Protein AF-A0AA50HX62-F1 (afdb_monomer_lite)

Radius of gyration: 14.73 Å; chains: 1; bounding box: 36×14×42 Å

Structure (mmCIF, N/CA/C/O backbone):
data_AF-A0AA50HX62-F1
#
_entry.id   AF-A0AA50HX62-F1
#
loop_
_atom_site.group_PDB
_atom_site.id
_atom_site.type_symbol
_atom_site.label_atom_id
_atom_site.label_alt_id
_atom_site.label_comp_id
_atom_site.label_asym_id
_atom_site.label_entity_id
_atom_site.label_seq_id
_atom_site.pdbx_PDB_ins_code
_atom_site.Cartn_x
_atom_site.Cartn_y
_atom_site.Cartn_z
_atom_site.occupancy
_atom_site.B_iso_or_equiv
_atom_site.auth_seq_id
_atom_site.auth_comp_id
_atom_site.auth_asym_id
_atom_site.auth_atom_id
_atom_site.pdbx_PDB_model_num
ATOM 1 N N . MET A 1 1 ? -15.579 -1.648 3.347 1.00 78.12 1 MET A N 1
ATOM 2 C CA . MET A 1 1 ? -15.467 -1.656 1.870 1.00 78.12 1 MET A CA 1
ATOM 3 C C . MET A 1 1 ? -14.740 -0.415 1.351 1.00 78.12 1 MET A C 1
ATOM 5 O O . MET A 1 1 ? -13.636 -0.581 0.857 1.00 78.12 1 MET A O 1
ATOM 9 N N . ILE A 1 2 ? -15.253 0.812 1.542 1.00 93.69 2 ILE A N 1
ATOM 10 C CA . ILE A 1 2 ? -14.598 2.048 1.041 1.00 93.69 2 ILE A CA 1
ATOM 11 C C . ILE A 1 2 ? -13.157 2.219 1.553 1.00 93.69 2 ILE A C 1
ATOM 13 O O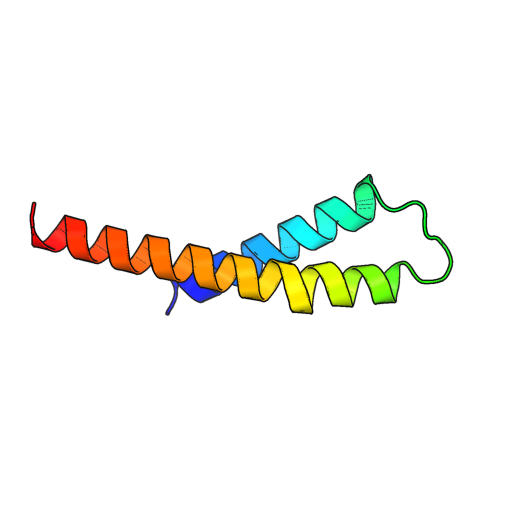 . ILE A 1 2 ? -12.269 2.499 0.758 1.00 93.69 2 ILE A O 1
ATOM 17 N N . GLY A 1 3 ? -12.896 1.983 2.847 1.00 94.19 3 GLY A N 1
ATOM 18 C CA . GLY A 1 3 ? -11.535 2.073 3.401 1.00 94.19 3 GLY A CA 1
ATOM 19 C C . GLY A 1 3 ? -10.529 1.120 2.743 1.00 94.19 3 GLY A C 1
ATOM 20 O O . GLY A 1 3 ? -9.381 1.493 2.541 1.00 94.19 3 GLY A O 1
ATOM 21 N N . GLY A 1 4 ? -10.973 -0.070 2.322 1.00 96.75 4 GLY A N 1
ATOM 22 C CA . GLY A 1 4 ? -10.139 -1.003 1.560 1.00 96.75 4 GLY A CA 1
ATOM 23 C C . GLY A 1 4 ? -9.877 -0.529 0.130 1.00 96.75 4 GLY A C 1
ATOM 24 O O . GLY A 1 4 ? -8.752 -0.610 -0.337 1.00 96.75 4 GLY A O 1
ATOM 25 N N . LEU A 1 5 ? -10.878 0.037 -0.551 1.00 98.00 5 LEU A N 1
ATOM 26 C CA . LEU A 1 5 ? -10.696 0.645 -1.879 1.00 98.00 5 LEU A CA 1
ATOM 27 C C . LEU A 1 5 ? -9.736 1.842 -1.841 1.00 98.00 5 LEU A C 1
ATOM 29 O O . LEU A 1 5 ? -8.833 1.935 -2.669 1.00 98.00 5 LEU A O 1
ATOM 33 N N . ALA A 1 6 ? -9.901 2.730 -0.858 1.00 98.06 6 ALA A N 1
ATOM 34 C CA . ALA A 1 6 ? -8.999 3.858 -0.653 1.00 98.06 6 ALA A CA 1
ATOM 35 C C . ALA A 1 6 ? -7.577 3.377 -0.325 1.00 98.06 6 ALA A C 1
ATOM 37 O O . ALA A 1 6 ? -6.611 3.852 -0.917 1.00 98.06 6 ALA A O 1
ATOM 38 N N . GLY A 1 7 ? -7.455 2.382 0.559 1.00 98.50 7 GLY A N 1
ATOM 39 C CA . GLY A 1 7 ? -6.182 1.745 0.880 1.00 98.50 7 GLY A CA 1
ATOM 40 C C . GLY A 1 7 ? -5.514 1.103 -0.337 1.00 98.50 7 GLY A C 1
ATOM 41 O O . GLY A 1 7 ? -4.314 1.274 -0.523 1.00 98.50 7 GLY A O 1
ATOM 42 N N . TYR A 1 8 ? -6.279 0.432 -1.202 1.00 98.62 8 TYR A N 1
ATOM 43 C CA . TYR A 1 8 ? -5.769 -0.147 -2.445 1.00 98.62 8 TYR A CA 1
ATOM 44 C C . TYR A 1 8 ? -5.190 0.927 -3.362 1.00 98.62 8 TYR A C 1
ATOM 46 O O . TYR A 1 8 ? -4.056 0.806 -3.815 1.00 98.62 8 TYR A O 1
ATOM 54 N N . ALA A 1 9 ? -5.949 1.999 -3.607 1.00 98.56 9 ALA A N 1
ATOM 55 C CA . ALA A 1 9 ? -5.513 3.092 -4.469 1.00 98.56 9 ALA A CA 1
ATOM 56 C C . ALA A 1 9 ? -4.229 3.756 -3.943 1.00 98.56 9 ALA A C 1
ATOM 58 O O . ALA A 1 9 ? -3.298 3.994 -4.712 1.00 98.56 9 ALA A O 1
ATOM 59 N N . LEU A 1 10 ? -4.149 3.990 -2.627 1.00 98.56 10 LEU A N 1
ATOM 60 C CA . LEU A 1 10 ? -2.943 4.514 -1.980 1.00 98.56 10 LEU A CA 1
ATOM 61 C C . LEU A 1 10 ? -1.769 3.532 -2.063 1.00 98.56 10 LEU A C 1
ATOM 63 O O . LEU A 1 10 ? -0.645 3.952 -2.324 1.00 98.56 10 LEU A O 1
ATOM 67 N N . GLY A 1 11 ? -2.023 2.234 -1.894 1.00 98.56 11 GLY A N 1
ATOM 68 C CA . GLY A 1 11 ? -1.028 1.180 -2.061 1.00 98.56 11 GLY A CA 1
ATOM 69 C C . GLY A 1 11 ? -0.453 1.152 -3.476 1.00 98.56 11 GLY A C 1
ATOM 70 O O . GLY A 1 11 ? 0.761 1.220 -3.651 1.00 98.56 11 GLY A O 1
ATOM 71 N N . VAL A 1 12 ? -1.308 1.152 -4.502 1.00 98.69 12 VAL A N 1
ATOM 72 C CA . VAL A 1 12 ? -0.875 1.235 -5.906 1.00 98.69 12 VAL A CA 1
ATOM 73 C C . VAL A 1 12 ? -0.030 2.489 -6.138 1.00 98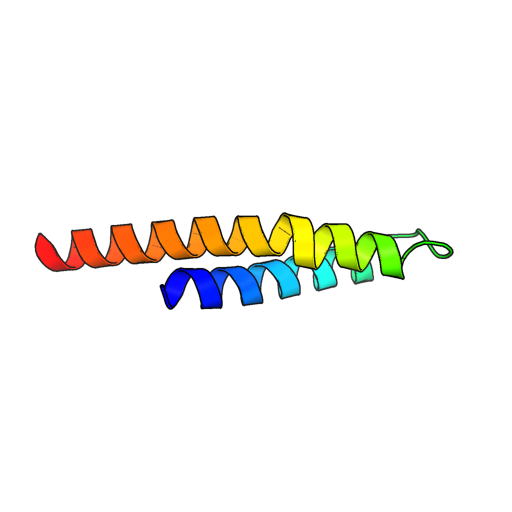.69 12 VAL A C 1
ATOM 75 O O . VAL A 1 12 ? 1.063 2.390 -6.693 1.00 98.69 12 VAL A O 1
ATOM 78 N N . ALA A 1 13 ? -0.483 3.655 -5.668 1.00 98.62 13 ALA A N 1
ATOM 79 C CA . ALA A 1 13 ? 0.270 4.902 -5.799 1.00 98.62 13 ALA A CA 1
ATOM 80 C C . ALA A 1 13 ? 1.651 4.827 -5.120 1.00 98.62 13 ALA A C 1
ATOM 82 O O . ALA A 1 13 ? 2.646 5.260 -5.704 1.00 98.62 13 ALA A O 1
ATOM 83 N N . ALA A 1 14 ? 1.736 4.221 -3.931 1.00 98.38 14 ALA A N 1
ATOM 84 C CA . ALA A 1 14 ? 2.999 3.994 -3.234 1.00 98.38 14 ALA A CA 1
ATOM 85 C C . ALA A 1 14 ? 3.928 3.050 -4.015 1.00 98.38 14 ALA A C 1
ATOM 87 O O . ALA A 1 14 ? 5.106 3.356 -4.180 1.00 98.38 14 ALA A O 1
ATOM 88 N N . GLY A 1 15 ? 3.411 1.945 -4.559 1.00 98.00 15 GLY A N 1
ATOM 89 C CA . GLY A 1 15 ? 4.198 1.019 -5.377 1.00 98.00 15 GLY A CA 1
ATOM 90 C C . GLY A 1 15 ? 4.729 1.666 -6.662 1.00 98.00 15 GLY A C 1
ATOM 91 O O . GLY A 1 15 ? 5.895 1.481 -7.004 1.00 98.00 15 GLY A O 1
ATOM 92 N N . ILE A 1 16 ? 3.912 2.487 -7.334 1.00 98.31 16 ILE A N 1
ATOM 93 C CA . ILE A 1 16 ? 4.340 3.286 -8.496 1.00 98.31 16 ILE A CA 1
ATOM 94 C C . ILE A 1 16 ? 5.461 4.248 -8.096 1.00 98.31 16 ILE A C 1
ATOM 96 O O . ILE A 1 16 ? 6.482 4.326 -8.780 1.00 98.31 16 ILE A O 1
ATOM 100 N N . PHE A 1 17 ? 5.286 4.973 -6.987 1.00 98.38 17 PHE A N 1
ATOM 101 C CA . PHE A 1 17 ? 6.290 5.903 -6.479 1.00 98.38 17 PHE A CA 1
ATOM 102 C C . PHE A 1 17 ? 7.616 5.191 -6.189 1.00 98.38 17 PHE A C 1
ATOM 104 O O . PHE A 1 17 ? 8.668 5.673 -6.608 1.00 98.38 17 PHE A O 1
ATOM 111 N N . ILE A 1 18 ? 7.573 4.028 -5.536 1.00 97.94 18 ILE A N 1
ATOM 112 C CA . ILE A 1 18 ? 8.769 3.255 -5.198 1.00 97.94 18 ILE A CA 1
ATOM 113 C C . ILE A 1 18 ? 9.500 2.799 -6.468 1.00 97.94 18 ILE A C 1
ATOM 115 O O . ILE A 1 18 ? 10.679 3.102 -6.638 1.00 97.94 18 ILE A O 1
ATOM 119 N N . VAL A 1 19 ? 8.816 2.130 -7.399 1.00 97.88 19 VAL A N 1
ATOM 120 C CA . VAL A 1 19 ? 9.474 1.608 -8.612 1.00 97.88 19 VAL A CA 1
ATOM 121 C C . VAL A 1 19 ? 10.042 2.743 -9.467 1.00 97.88 19 VAL A C 1
ATOM 123 O O . VAL A 1 19 ? 11.168 2.653 -9.958 1.00 97.88 19 VAL A O 1
ATOM 126 N N . ASN A 1 20 ? 9.316 3.852 -9.621 1.00 96.69 20 ASN A N 1
ATOM 127 C CA . ASN A 1 20 ? 9.791 4.955 -10.453 1.00 96.69 20 ASN A CA 1
ATOM 128 C C . ASN A 1 20 ? 11.041 5.639 -9.895 1.00 96.69 20 ASN A C 1
ATOM 130 O O . ASN A 1 20 ? 11.932 5.955 -10.685 1.00 96.69 20 ASN A O 1
ATOM 134 N N . ASN A 1 21 ? 11.122 5.826 -8.575 1.00 97.69 21 ASN A N 1
ATOM 135 C CA . ASN A 1 21 ? 12.225 6.553 -7.944 1.00 97.69 21 ASN A CA 1
ATOM 136 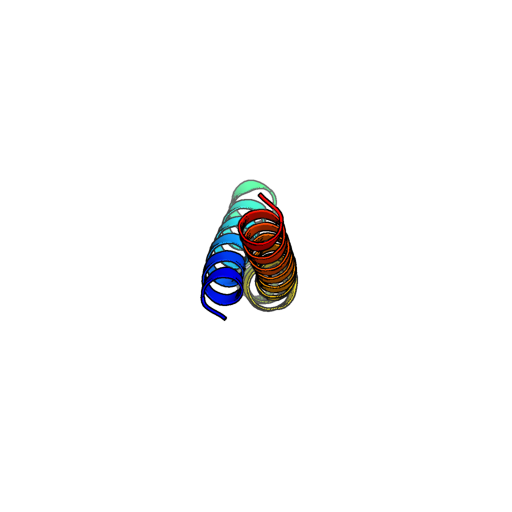C C . ASN A 1 21 ? 13.432 5.671 -7.598 1.00 97.69 21 ASN A C 1
ATOM 138 O O . ASN A 1 21 ? 14.548 6.182 -7.569 1.00 97.69 21 ASN A O 1
ATOM 142 N N . PHE A 1 22 ? 13.232 4.375 -7.339 1.00 97.31 22 PHE A N 1
ATOM 143 C CA . PHE A 1 22 ? 14.291 3.510 -6.806 1.00 97.31 22 PHE A CA 1
ATOM 144 C C . PHE A 1 22 ? 14.707 2.366 -7.740 1.00 97.31 22 PHE A C 1
ATOM 146 O O . PHE A 1 22 ? 15.819 1.862 -7.592 1.00 97.31 22 PHE A O 1
ATOM 153 N N . SER A 1 23 ? 13.877 1.958 -8.710 1.00 95.44 23 SER A N 1
ATOM 154 C CA . SER A 1 23 ? 14.266 0.893 -9.645 1.00 95.44 23 SER A CA 1
ATOM 155 C C . SER A 1 23 ? 15.164 1.421 -10.762 1.00 95.44 23 SER A C 1
ATOM 157 O O . SER A 1 23 ? 14.793 2.330 -11.521 1.00 95.44 23 SER A O 1
ATOM 159 N N . THR A 1 24 ? 16.336 0.798 -10.882 1.00 95.94 24 THR A N 1
ATOM 160 C CA . THR A 1 24 ? 17.304 0.986 -11.969 1.00 95.94 24 THR A CA 1
ATOM 161 C C . THR A 1 24 ? 17.062 0.042 -13.146 1.00 95.94 24 THR A C 1
ATOM 163 O O . THR A 1 24 ? 17.753 0.149 -14.158 1.00 95.94 24 THR A O 1
ATOM 166 N N . ASN A 1 25 ? 16.091 -0.873 -13.047 1.00 93.50 25 ASN A N 1
ATOM 167 C CA . ASN A 1 25 ? 15.747 -1.776 -14.137 1.00 93.50 25 ASN A CA 1
ATOM 168 C C . ASN A 1 25 ? 15.144 -0.971 -15.295 1.00 93.50 25 ASN A C 1
ATOM 170 O O . ASN A 1 25 ? 14.136 -0.293 -15.116 1.00 93.50 25 ASN A O 1
ATOM 174 N N . VAL A 1 26 ? 15.771 -1.019 -16.473 1.00 92.44 26 VAL A N 1
ATOM 175 C CA . VAL A 1 26 ? 15.303 -0.298 -17.672 1.00 92.44 26 VAL A CA 1
ATOM 176 C C . VAL A 1 26 ? 14.523 -1.217 -18.610 1.00 92.44 26 VAL A C 1
ATOM 178 O O . VAL A 1 26 ? 13.569 -0.766 -19.238 1.00 92.44 26 VAL A O 1
ATOM 181 N N . GLN A 1 27 ? 14.897 -2.497 -18.696 1.00 95.50 27 GLN A N 1
ATOM 182 C CA . GLN A 1 27 ? 14.291 -3.439 -19.642 1.00 95.50 27 GLN A CA 1
ATOM 183 C C . GLN A 1 27 ? 12.888 -3.864 -19.200 1.00 95.50 27 GLN A C 1
ATOM 185 O O . GLN A 1 27 ? 11.953 -3.767 -19.991 1.00 95.50 27 GLN A O 1
ATOM 190 N N . ASP A 1 28 ? 12.721 -4.234 -17.926 1.00 96.50 28 ASP A N 1
ATOM 191 C CA . ASP A 1 28 ? 11.466 -4.818 -17.426 1.00 96.50 28 ASP A CA 1
ATOM 192 C C . ASP A 1 28 ? 10.726 -3.908 -16.436 1.00 96.50 28 ASP A C 1
ATOM 194 O O . ASP A 1 28 ? 9.840 -4.354 -15.700 1.00 96.50 28 ASP A O 1
ATOM 198 N N . LYS A 1 29 ? 11.041 -2.605 -16.436 1.00 95.94 29 LYS A N 1
ATOM 199 C CA . LYS A 1 29 ? 10.414 -1.621 -15.537 1.00 95.94 29 LYS A CA 1
ATOM 200 C C . LYS A 1 29 ? 8.881 -1.631 -15.588 1.00 95.94 29 LYS A C 1
ATOM 202 O O . LYS A 1 29 ? 8.269 -1.557 -14.524 1.00 95.94 29 LYS A O 1
ATOM 207 N N . PRO A 1 30 ? 8.222 -1.746 -16.761 1.00 95.62 30 PRO A N 1
ATOM 208 C CA . PRO A 1 30 ? 6.760 -1.788 -16.814 1.00 95.62 30 PRO A CA 1
ATOM 209 C C . PRO A 1 30 ? 6.164 -3.020 -16.119 1.00 95.62 30 PRO A C 1
ATOM 211 O O . PRO A 1 30 ? 5.143 -2.906 -15.438 1.00 95.62 30 PRO A O 1
ATOM 214 N N . LEU A 1 31 ? 6.807 -4.186 -16.257 1.00 97.12 31 LEU A N 1
ATOM 215 C CA . LEU A 1 31 ? 6.367 -5.422 -15.607 1.00 97.12 31 LEU A CA 1
ATOM 216 C C . LEU A 1 31 ? 6.587 -5.349 -14.093 1.00 97.12 31 LEU A C 1
ATOM 218 O O . LEU A 1 31 ? 5.678 -5.666 -13.326 1.00 97.12 31 LEU A O 1
ATOM 222 N N . GLU A 1 32 ? 7.758 -4.871 -13.665 1.00 97.50 32 GLU A N 1
ATOM 223 C CA . GLU A 1 32 ? 8.064 -4.627 -12.253 1.00 97.50 32 GLU A CA 1
ATOM 224 C C . GLU A 1 32 ? 7.051 -3.660 -11.625 1.00 97.50 32 GLU A C 1
ATOM 226 O O . GLU A 1 32 ? 6.547 -3.911 -10.528 1.00 97.50 32 GLU A O 1
ATOM 231 N N . LEU A 1 33 ? 6.694 -2.590 -12.342 1.00 97.75 33 LEU A N 1
ATOM 232 C CA . LEU A 1 33 ? 5.715 -1.605 -11.899 1.00 97.75 33 LEU A CA 1
ATOM 233 C C . LEU A 1 33 ? 4.333 -2.235 -11.723 1.00 97.75 33 LEU A C 1
ATOM 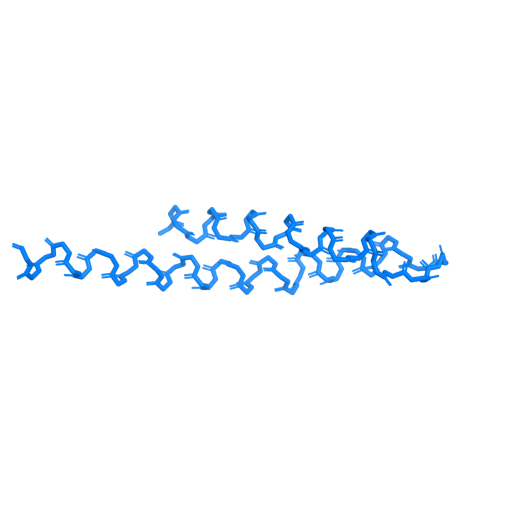235 O O . LEU A 1 33 ? 3.707 -2.013 -10.689 1.00 97.75 33 LEU A O 1
ATOM 239 N N . ALA A 1 34 ? 3.875 -3.066 -12.661 1.00 97.69 34 ALA A N 1
ATOM 240 C CA . ALA A 1 34 ? 2.604 -3.779 -12.530 1.00 97.69 34 ALA A CA 1
ATOM 241 C C . ALA A 1 34 ? 2.609 -4.760 -11.343 1.00 97.69 34 ALA A C 1
ATOM 243 O O . ALA A 1 34 ? 1.704 -4.719 -10.508 1.00 97.69 34 ALA A O 1
ATOM 244 N N . MET A 1 35 ? 3.642 -5.603 -11.228 1.00 98.12 35 MET A N 1
ATOM 245 C CA . MET A 1 35 ? 3.763 -6.610 -10.162 1.00 98.12 35 MET A CA 1
ATOM 246 C C . MET A 1 35 ? 3.835 -5.962 -8.776 1.00 98.12 35 MET A C 1
ATOM 248 O O . MET A 1 35 ? 3.132 -6.367 -7.852 1.00 98.12 35 MET A O 1
ATOM 252 N N . THR A 1 36 ? 4.636 -4.909 -8.642 1.00 97.69 36 THR A N 1
ATOM 253 C CA . THR A 1 36 ? 4.873 -4.245 -7.359 1.00 97.69 36 THR A CA 1
ATOM 25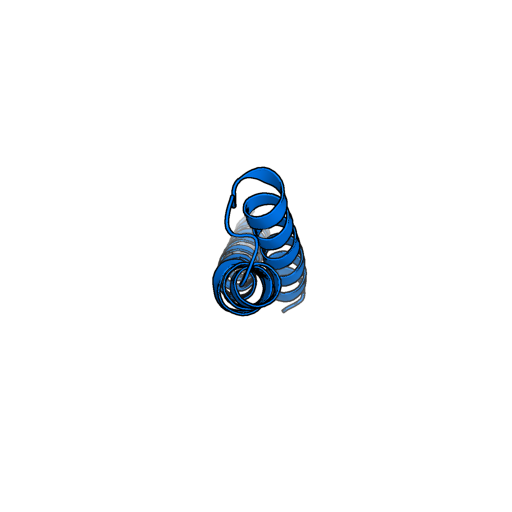4 C C . THR A 1 36 ? 3.687 -3.376 -6.961 1.00 97.69 36 THR A C 1
ATOM 256 O O . THR A 1 36 ? 3.218 -3.459 -5.829 1.00 97.69 36 THR A O 1
ATOM 259 N N . SER A 1 37 ? 3.149 -2.560 -7.871 1.00 98.06 37 SER A N 1
ATOM 260 C CA . SER A 1 37 ? 2.065 -1.634 -7.525 1.00 98.06 37 SER A CA 1
ATOM 261 C C . SER A 1 37 ? 0.700 -2.318 -7.452 1.00 98.06 37 SER A C 1
ATOM 263 O O . SER A 1 37 ? 0.075 -2.300 -6.396 1.00 98.06 37 SER A O 1
ATOM 265 N N . ILE A 1 38 ? 0.244 -2.949 -8.536 1.00 98.25 38 ILE A N 1
ATOM 266 C CA . ILE A 1 38 ? -1.115 -3.496 -8.657 1.00 98.25 38 ILE A CA 1
ATOM 267 C C . ILE A 1 38 ? -1.246 -4.801 -7.877 1.00 98.25 38 ILE A C 1
ATOM 269 O O . ILE A 1 38 ? -2.245 -4.994 -7.195 1.00 98.25 38 ILE A O 1
ATOM 273 N N . PHE A 1 39 ? -0.254 -5.690 -7.954 1.00 97.94 39 PHE A N 1
ATOM 274 C CA . PHE A 1 39 ? -0.387 -7.041 -7.397 1.00 97.94 39 PHE A CA 1
ATOM 275 C C . PHE A 1 39 ? 0.170 -7.205 -5.979 1.00 97.94 39 PHE A C 1
ATOM 277 O O . PHE A 1 39 ? -0.260 -8.120 -5.281 1.00 97.94 39 PHE A O 1
ATOM 284 N N . PHE A 1 40 ? 1.067 -6.326 -5.523 1.00 98.25 40 PHE A N 1
ATOM 285 C CA . PHE A 1 40 ? 1.626 -6.400 -4.169 1.00 98.25 40 PHE A CA 1
ATOM 286 C C . PHE A 1 40 ? 1.160 -5.249 -3.268 1.00 98.25 40 PHE A C 1
ATOM 288 O O . PHE A 1 40 ? 0.392 -5.467 -2.327 1.00 98.25 40 PHE A O 1
ATOM 295 N N . PHE A 1 41 ? 1.575 -4.011 -3.556 1.00 98.56 41 PHE A N 1
ATOM 296 C CA . PHE A 1 41 ? 1.260 -2.867 -2.698 1.00 98.56 41 PHE A CA 1
ATOM 297 C C . PHE A 1 41 ? -0.227 -2.504 -2.702 1.00 98.56 41 PHE A C 1
ATOM 299 O O . PHE A 1 41 ? -0.735 -2.084 -1.666 1.00 98.56 41 PHE A O 1
ATOM 306 N N . GLY A 1 42 ? -0.944 -2.692 -3.812 1.00 98.38 42 GLY A N 1
ATOM 307 C CA . GLY A 1 42 ? -2.393 -2.508 -3.884 1.00 98.38 42 GLY A CA 1
ATOM 308 C C . GLY A 1 42 ? -3.134 -3.383 -2.864 1.00 98.38 42 GLY A C 1
ATOM 309 O O . GLY A 1 42 ? -3.756 -2.842 -1.948 1.00 98.38 42 GLY A O 1
ATOM 310 N N . PRO A 1 43 ? -3.057 -4.725 -2.944 1.00 98.56 43 PRO A N 1
ATOM 311 C CA . PRO A 1 43 ? -3.692 -5.620 -1.978 1.00 98.56 43 PRO A CA 1
ATOM 312 C C . PRO A 1 43 ? -3.237 -5.379 -0.536 1.00 98.56 43 PRO A C 1
ATOM 314 O O . PRO A 1 43 ? -4.071 -5.374 0.370 1.00 98.56 43 PRO A O 1
ATOM 317 N N . LEU A 1 44 ? -1.944 -5.109 -0.318 1.00 98.62 44 LEU A N 1
ATOM 318 C CA . LEU A 1 44 ? -1.418 -4.772 1.006 1.00 98.62 44 LEU A CA 1
ATOM 319 C C . LEU A 1 44 ? -2.057 -3.490 1.562 1.00 98.62 44 LEU A C 1
ATOM 321 O O . LEU A 1 44 ? -2.538 -3.470 2.695 1.00 98.62 44 LEU A O 1
ATOM 325 N N . GLY A 1 45 ? -2.125 -2.435 0.750 1.00 98.62 45 GLY A N 1
ATOM 326 C CA . GLY A 1 45 ? -2.786 -1.182 1.097 1.00 98.62 45 GLY A CA 1
ATOM 327 C C . GLY A 1 45 ? -4.279 -1.373 1.360 1.00 98.62 45 GLY A C 1
ATOM 328 O O . GLY A 1 45 ? -4.814 -0.808 2.313 1.00 98.62 45 GLY A O 1
ATOM 329 N N . ALA A 1 46 ? -4.954 -2.221 0.581 1.00 98.50 46 ALA A N 1
ATOM 330 C CA . ALA A 1 46 ? -6.361 -2.552 0.788 1.00 98.50 46 ALA A CA 1
ATOM 331 C C . ALA A 1 46 ? -6.602 -3.236 2.135 1.00 98.50 46 ALA A C 1
ATOM 333 O O . ALA A 1 46 ? -7.549 -2.893 2.846 1.00 98.50 46 ALA A O 1
ATOM 334 N N . PHE A 1 47 ? -5.731 -4.180 2.493 1.00 98.56 47 PHE A N 1
ATOM 335 C CA . PHE A 1 47 ? -5.789 -4.886 3.765 1.00 98.56 47 PHE A CA 1
ATOM 336 C C . PHE A 1 47 ? -5.591 -3.926 4.942 1.00 98.56 47 PHE A C 1
ATOM 338 O O . PHE A 1 47 ? -6.417 -3.892 5.855 1.00 98.56 47 PHE A O 1
ATOM 345 N N . ILE A 1 48 ? -4.571 -3.064 4.874 1.00 98.50 48 ILE A N 1
ATOM 346 C CA . ILE A 1 48 ? -4.317 -2.024 5.881 1.00 98.50 48 ILE A CA 1
ATOM 347 C C . ILE A 1 48 ? -5.515 -1.068 5.988 1.00 98.50 48 ILE A C 1
ATOM 349 O O . ILE A 1 48 ? -6.005 -0.806 7.086 1.00 98.50 48 ILE A O 1
ATOM 353 N N . GLY A 1 49 ? -6.039 -0.584 4.860 1.00 98.38 49 GLY A N 1
ATOM 354 C CA . GLY A 1 49 ? -7.192 0.318 4.828 1.00 98.38 49 GLY A CA 1
ATOM 355 C C . GLY A 1 49 ? -8.469 -0.311 5.394 1.00 98.38 49 GLY A C 1
ATOM 356 O O . GLY A 1 49 ? -9.256 0.367 6.060 1.00 98.38 49 GLY A O 1
ATOM 357 N N . LEU A 1 50 ? -8.668 -1.617 5.192 1.00 98.12 50 LEU A N 1
ATOM 358 C CA . LEU A 1 50 ? -9.752 -2.364 5.827 1.00 98.12 50 LEU A CA 1
ATOM 359 C C . LEU A 1 50 ? -9.574 -2.454 7.341 1.00 98.12 50 LEU A C 1
ATOM 361 O O . LEU A 1 50 ? -10.532 -2.178 8.062 1.00 98.12 50 LEU A O 1
ATOM 365 N N . ILE A 1 51 ? -8.373 -2.793 7.819 1.00 98.06 51 ILE A N 1
ATOM 366 C CA . ILE A 1 51 ? -8.072 -2.854 9.257 1.00 98.06 51 ILE A CA 1
ATOM 367 C C . ILE A 1 51 ? -8.351 -1.501 9.908 1.00 98.06 51 ILE A C 1
ATOM 369 O O . ILE A 1 51 ? -9.089 -1.441 10.890 1.00 98.06 51 ILE A O 1
ATOM 373 N N . ILE A 1 52 ? -7.835 -0.412 9.332 1.00 97.69 52 ILE A N 1
ATOM 374 C CA . ILE A 1 52 ? -8.051 0.946 9.843 1.00 97.69 52 ILE A CA 1
ATOM 375 C C . ILE A 1 52 ? -9.547 1.260 9.918 1.00 97.69 52 ILE A C 1
ATOM 377 O O . ILE A 1 52 ? -10.021 1.743 10.943 1.00 97.69 52 ILE A O 1
ATOM 381 N N . ALA A 1 53 ? -10.310 0.953 8.865 1.00 96.56 53 ALA A N 1
ATOM 382 C CA . ALA A 1 53 ? -11.745 1.215 8.845 1.00 96.56 53 ALA A CA 1
ATOM 383 C C . ALA A 1 53 ? -12.506 0.417 9.918 1.00 96.56 53 ALA A C 1
ATOM 385 O O . ALA A 1 53 ? -13.381 0.971 10.583 1.00 96.56 53 ALA A O 1
ATOM 386 N N . VAL A 1 54 ? -12.166 -0.861 10.109 1.00 96.50 54 VAL A N 1
ATOM 387 C CA . VAL A 1 54 ? -12.783 -1.719 11.132 1.00 96.50 54 VAL A CA 1
ATOM 388 C C . VAL A 1 54 ? -12.449 -1.218 12.534 1.00 96.50 54 VAL A C 1
ATOM 390 O O . VAL A 1 54 ? -13.356 -1.042 13.344 1.00 96.50 54 VAL A O 1
ATOM 393 N N . VAL A 1 55 ? -11.175 -0.929 12.813 1.00 96.88 55 VAL A N 1
ATOM 394 C CA . VAL A 1 55 ? -10.731 -0.391 14.108 1.00 96.88 55 VAL A CA 1
ATOM 395 C C . VAL A 1 55 ? -11.419 0.938 14.398 1.00 96.88 55 VAL A C 1
ATOM 397 O O . VAL A 1 55 ? -11.959 1.131 15.482 1.00 96.88 55 VAL A O 1
ATOM 400 N N . TYR A 1 56 ? -11.476 1.835 13.416 1.00 96.00 56 TYR A N 1
ATOM 401 C CA . TYR A 1 56 ? -12.145 3.122 13.560 1.00 96.00 56 TYR A CA 1
ATOM 402 C C . TYR A 1 56 ? -13.638 2.976 13.877 1.00 96.00 56 TYR A C 1
ATOM 404 O O . TYR A 1 56 ? -14.175 3.677 14.737 1.00 96.00 56 TYR A O 1
ATOM 412 N N . GLN A 1 57 ? -14.314 2.041 13.207 1.00 94.06 57 GLN A N 1
ATOM 413 C CA . GLN A 1 57 ? -15.730 1.787 13.440 1.00 94.06 57 GLN A CA 1
ATOM 414 C C . GLN A 1 57 ? -15.991 1.121 14.795 1.00 94.06 57 GLN A C 1
ATOM 416 O O . GLN A 1 57 ? -16.991 1.437 15.437 1.00 94.06 57 GLN A O 1
ATOM 421 N N . LEU A 1 58 ? -15.090 0.245 15.249 1.00 95.00 58 LEU A N 1
ATOM 422 C CA . LEU A 1 58 ? -15.127 -0.320 16.597 1.00 95.00 58 LEU A CA 1
ATOM 423 C C . LEU A 1 58 ? -14.972 0.784 17.643 1.00 95.00 58 LEU A C 1
ATOM 425 O O . LEU A 1 58 ? -15.819 0.901 18.521 1.00 95.00 58 LEU A O 1
ATOM 429 N N . LEU A 1 59 ? -13.956 1.639 17.514 1.0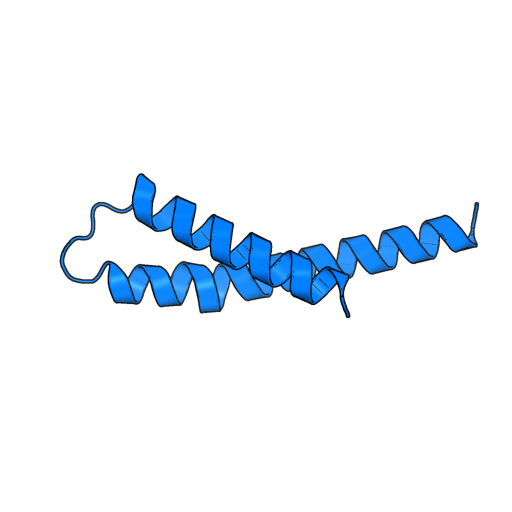0 95.88 59 LEU A N 1
ATOM 430 C CA . LEU A 1 59 ? -13.710 2.736 18.453 1.00 95.88 59 LEU A CA 1
ATOM 431 C C . LEU A 1 59 ? -14.907 3.689 18.556 1.00 95.88 59 LEU A C 1
ATOM 433 O O . LEU A 1 59 ? -15.320 4.007 19.665 1.00 95.88 59 LEU A O 1
ATOM 437 N N . ARG A 1 60 ? -15.528 4.064 17.427 1.00 95.69 60 ARG A N 1
ATOM 438 C CA . ARG A 1 60 ? -16.763 4.877 17.417 1.00 95.69 60 ARG A CA 1
ATOM 439 C C . ARG A 1 60 ? -17.957 4.235 18.125 1.00 95.69 60 ARG A C 1
ATOM 441 O O . ARG A 1 60 ? -18.941 4.920 18.363 1.00 95.69 60 ARG A O 1
ATOM 448 N N . ARG A 1 61 ? -17.946 2.919 18.331 1.00 91.81 61 ARG A N 1
ATOM 449 C CA . ARG A 1 61 ? -19.052 2.202 18.973 1.00 91.81 61 ARG A CA 1
ATOM 450 C C . ARG A 1 61 ? -18.878 2.101 20.489 1.00 91.81 61 ARG A C 1
ATOM 452 O O . ARG A 1 61 ? -19.872 1.913 21.181 1.00 91.81 61 ARG A O 1
ATOM 459 N N . TYR A 1 62 ? -17.641 2.175 20.979 1.00 83.81 62 TYR A N 1
ATOM 460 C CA . TYR A 1 62 ? -17.312 2.072 22.405 1.00 83.81 62 TYR A CA 1
ATOM 461 C C . TYR A 1 62 ? -17.126 3.428 23.100 1.00 83.81 62 TYR A C 1
ATOM 463 O O . TYR A 1 62 ? -17.214 3.473 24.325 1.00 83.81 62 TYR A O 1
ATOM 471 N N . LEU A 1 63 ? -16.853 4.491 22.339 1.00 77.38 63 LEU A N 1
ATOM 472 C CA . LEU A 1 63 ? -16.751 5.880 22.803 1.00 77.38 63 LEU A CA 1
ATOM 473 C C . LEU A 1 63 ? -18.023 6.651 22.450 1.00 77.38 63 LEU A C 1
ATOM 475 O O . LEU A 1 63 ? -18.463 7.453 23.298 1.00 77.38 63 LEU A O 1
#

Foldseek 3Di:
DVLLQVQLVVQLVVLQVCLVPPPPDDPCSVVSSCCRRNVPSNNVRSVVSVVVVVVVVVVVVVD

pLDDT: mean 96.33, std 4.09, range [77.38, 98.69]

Sequence (63 aa):
MIGGLAGYALGVAAGIFIVNNFSTNVQDKPLELAMTSIFFFGPLGAFIGLIIAVVYQLLRRYL

Secondary structure (DSSP, 8-state):
-HHHHHHHHHHHHHHHHHHHHH---SSSHHHHHIIIIIIIIHHHHHHHHHHHHHHHHHHHHH-